Protein AF-A0AAU3SHU8-F1 (afdb_monomer_lite)

Foldseek 3Di:
DPPVQFDKDKDAPADFAKKKKAFPVGDIDIWGQHNRRMTIDPGHHAGWMWIDDPPDIDIDHD

Sequence (62 aa):
MLENGKVHLSGGGFTPGPAYYQGSAGFGGTTEVAENGGFQVLNVAPGQYSVRQGGELTQCSG

Radius of gyration: 11.03 Å; chains: 1; bounding box: 17×29×27 Å

Secondary structure (DSSP, 8-state):
--TTS-EEEEE-SPPSEEEEEEETTS-EEEEEEPTTS-EEEEEEPSSEEEEEETTEEEEEE-

pLDDT: mean 82.33, std 8.33, range [57.91, 92.88]

Structure (mmCIF, N/CA/C/O backbone):
data_AF-A0AAU3SHU8-F1
#
_entry.id   AF-A0AAU3SHU8-F1
#
loop_
_atom_site.group_PDB
_atom_site.id
_atom_site.type_symbol
_atom_site.label_atom_id
_atom_site.label_alt_id
_atom_site.label_comp_id
_atom_site.label_asym_id
_atom_site.label_entity_id
_atom_site.label_seq_id
_atom_site.pdbx_PDB_ins_code
_atom_site.Cartn_x
_atom_site.Cartn_y
_atom_site.Cartn_z
_atom_site.occupancy
_atom_site.B_iso_or_equiv
_atom_site.auth_seq_id
_atom_site.auth_comp_id
_atom_site.auth_asym_id
_atom_site.auth_atom_id
_atom_site.pdbx_PDB_model_num
ATOM 1 N N . MET A 1 1 ? -13.792 11.534 7.949 1.00 58.19 1 MET A N 1
ATOM 2 C CA . MET A 1 1 ? -12.499 12.212 8.182 1.00 58.19 1 MET A CA 1
ATOM 3 C C . MET A 1 1 ? -12.194 12.177 9.664 1.00 58.19 1 MET A C 1
ATOM 5 O O . MET A 1 1 ? -13.113 12.317 10.460 1.00 58.19 1 MET A O 1
ATOM 9 N N . LEU A 1 2 ? -10.934 11.943 10.012 1.00 66.81 2 LEU A N 1
ATOM 10 C CA . LEU A 1 2 ? -10.406 12.060 11.369 1.00 66.81 2 LEU A CA 1
ATOM 11 C C . LEU A 1 2 ? -10.328 13.542 11.772 1.00 66.81 2 LEU A C 1
ATOM 13 O O . LEU A 1 2 ? -10.259 14.410 10.902 1.00 66.81 2 LEU A O 1
ATOM 17 N N . GLU A 1 3 ? -10.278 13.838 13.074 1.00 66.31 3 GLU A N 1
ATOM 18 C CA . GLU A 1 3 ? -10.193 15.216 13.605 1.00 66.31 3 GLU A CA 1
ATOM 19 C C . GLU A 1 3 ? -8.977 16.004 13.085 1.00 66.31 3 GLU A C 1
ATOM 21 O O . GLU A 1 3 ? -9.000 17.228 13.029 1.00 66.31 3 GLU A O 1
ATOM 26 N N . ASN A 1 4 ? -7.929 15.310 12.634 1.00 68.88 4 ASN A N 1
ATOM 27 C CA . ASN A 1 4 ? -6.737 15.899 12.018 1.00 68.88 4 ASN A CA 1
ATOM 28 C C . ASN A 1 4 ? -6.878 16.162 10.501 1.00 68.88 4 ASN A C 1
ATOM 30 O O . ASN A 1 4 ? -5.879 16.439 9.836 1.00 68.88 4 ASN A O 1
ATOM 34 N N . GLY A 1 5 ? -8.082 16.024 9.936 1.00 72.56 5 GLY A N 1
ATOM 35 C CA . GLY A 1 5 ? -8.352 16.213 8.509 1.00 72.56 5 GLY A CA 1
ATOM 36 C C . GLY A 1 5 ? -7.845 15.082 7.611 1.00 72.56 5 GLY A C 1
ATOM 37 O O . GLY A 1 5 ? -7.846 15.233 6.393 1.00 72.56 5 GLY A O 1
ATOM 38 N N . LYS A 1 6 ? -7.404 13.955 8.182 1.00 77.31 6 LYS A N 1
ATOM 39 C CA . LYS A 1 6 ? -6.896 12.790 7.444 1.00 77.31 6 LYS A CA 1
ATOM 40 C C . LYS A 1 6 ? -7.953 11.688 7.324 1.00 77.31 6 LYS A C 1
ATOM 42 O O . LYS A 1 6 ? -8.992 11.722 7.988 1.00 77.31 6 LYS A O 1
ATOM 47 N N . VAL A 1 7 ? -7.698 10.695 6.479 1.00 81.12 7 VAL A N 1
ATOM 48 C CA . VAL A 1 7 ? -8.551 9.507 6.308 1.00 81.12 7 VAL A CA 1
ATOM 49 C C . VAL A 1 7 ? -7.754 8.219 6.512 1.00 81.12 7 VAL A C 1
ATOM 51 O O . VAL A 1 7 ? -6.521 8.231 6.595 1.00 81.12 7 VAL A O 1
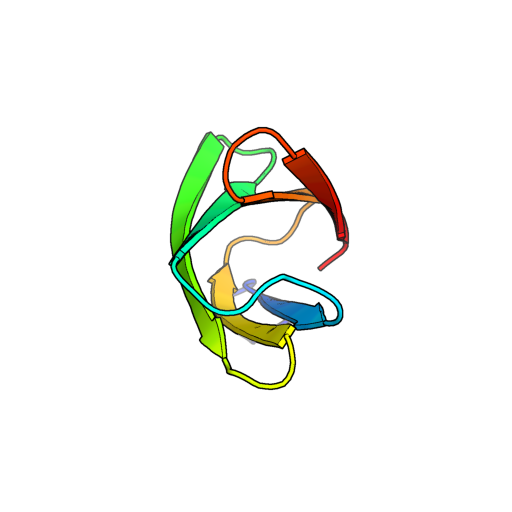ATOM 54 N N . HIS A 1 8 ? -8.475 7.108 6.656 1.00 83.69 8 HIS A N 1
ATOM 55 C CA . HIS A 1 8 ? -7.906 5.766 6.604 1.00 83.69 8 HIS A CA 1
ATOM 56 C C . HIS A 1 8 ? -8.147 5.210 5.206 1.00 83.69 8 HIS A C 1
ATOM 58 O O . HIS A 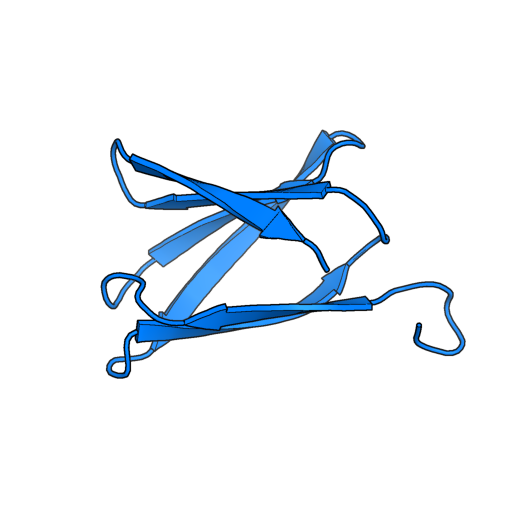1 8 ? -9.294 5.086 4.786 1.00 83.69 8 HIS A O 1
ATOM 64 N N . LEU A 1 9 ? -7.073 4.872 4.503 1.00 79.56 9 LEU A N 1
ATOM 65 C CA . LEU A 1 9 ? -7.158 4.139 3.251 1.00 79.56 9 LEU A CA 1
ATOM 66 C C . LEU A 1 9 ? -7.243 2.656 3.592 1.00 79.56 9 LEU A C 1
ATOM 68 O O . LEU A 1 9 ? -6.387 2.130 4.299 1.00 79.56 9 LEU A O 1
ATOM 72 N N . SER A 1 10 ? -8.248 1.973 3.074 1.00 83.81 10 SER A N 1
ATOM 73 C CA . SER A 1 10 ? -8.340 0.521 3.163 1.00 83.81 10 SER A CA 1
ATOM 74 C C . SER A 1 10 ? -8.851 -0.027 1.849 1.00 83.81 10 SER A C 1
ATOM 76 O O . SER A 1 10 ? -9.728 0.572 1.229 1.00 83.81 10 SER A O 1
ATOM 78 N N . GLY A 1 11 ? -8.314 -1.166 1.440 1.00 82.19 11 GLY A N 1
ATOM 79 C CA . GLY A 1 11 ? -8.721 -1.857 0.226 1.00 82.19 11 GLY A CA 1
ATOM 80 C C . GLY A 1 11 ? -8.679 -3.363 0.430 1.00 82.19 11 GLY A C 1
ATOM 81 O O . GLY A 1 11 ? -8.057 -3.847 1.375 1.00 82.19 11 GLY A O 1
ATOM 82 N N . GLY A 1 12 ? -9.365 -4.086 -0.448 1.00 84.38 12 GLY A N 1
ATOM 83 C CA . GLY A 1 12 ? -9.434 -5.544 -0.460 1.00 84.38 12 GLY A CA 1
ATOM 84 C C . GLY A 1 12 ? -9.404 -6.074 -1.891 1.00 84.38 12 GLY A C 1
ATOM 85 O O . GLY A 1 12 ? -9.726 -5.336 -2.820 1.00 84.38 12 GLY A O 1
ATOM 86 N N . GLY A 1 13 ? -9.024 -7.342 -2.063 1.00 83.50 13 GLY A N 1
ATOM 87 C CA . GLY A 1 13 ? -8.883 -7.974 -3.383 1.00 83.50 13 GLY A CA 1
ATOM 88 C C . GLY A 1 13 ? -7.499 -7.808 -4.016 1.00 83.50 13 GLY A C 1
ATOM 89 O O . GLY A 1 13 ? -7.326 -8.100 -5.195 1.00 83.50 13 GLY A O 1
ATOM 90 N N . PHE A 1 14 ? -6.522 -7.350 -3.236 1.00 86.94 14 PHE A N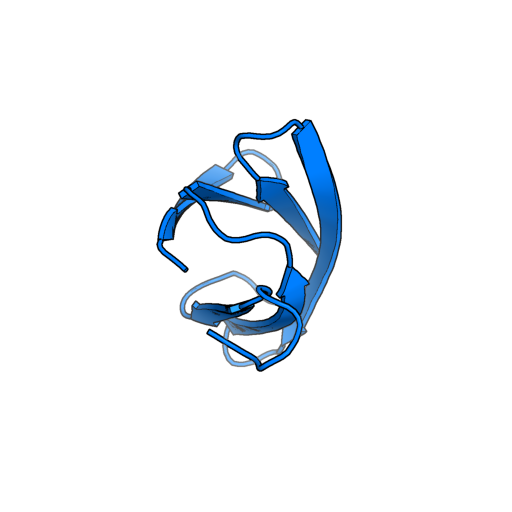 1
ATOM 91 C CA . PHE A 1 14 ? -5.130 -7.213 -3.647 1.00 86.94 14 PHE A CA 1
ATOM 92 C C . PHE A 1 14 ? -4.372 -8.533 -3.471 1.00 86.94 14 PHE A C 1
ATOM 94 O O . PHE A 1 14 ? -4.794 -9.416 -2.723 1.00 86.94 14 PHE A O 1
ATOM 101 N N . THR A 1 15 ? -3.239 -8.675 -4.154 1.00 90.38 15 THR A N 1
ATOM 102 C CA . THR A 1 15 ? -2.373 -9.846 -3.949 1.00 90.38 15 THR A CA 1
ATOM 103 C C . THR A 1 15 ? -1.623 -9.674 -2.625 1.00 90.38 15 THR A C 1
ATOM 105 O O . THR A 1 15 ? -1.166 -8.567 -2.355 1.00 90.38 15 THR A O 1
ATOM 108 N N . PRO A 1 16 ? -1.458 -10.707 -1.783 1.00 92.75 16 PRO A N 1
ATOM 109 C CA . PRO A 1 16 ? -0.642 -10.586 -0.576 1.00 92.75 16 PRO A CA 1
ATOM 110 C C . PRO A 1 16 ? 0.793 -10.137 -0.882 1.00 92.75 16 PRO A C 1
ATOM 112 O O . PRO A 1 16 ? 1.385 -10.573 -1.872 1.00 92.75 16 PRO A O 1
ATOM 115 N N . GLY A 1 17 ? 1.355 -9.283 -0.025 1.00 91.75 17 GLY A N 1
ATOM 116 C CA . GLY A 1 17 ? 2.718 -8.768 -0.156 1.00 91.75 17 GLY A CA 1
ATOM 117 C C . GLY A 1 17 ? 2.813 -7.241 -0.271 1.00 91.75 17 GLY A C 1
ATOM 118 O O . GLY A 1 17 ? 1.827 -6.525 -0.061 1.00 91.75 17 GLY A O 1
ATOM 119 N N . PRO A 1 18 ? 3.993 -6.710 -0.636 1.00 91.56 18 PRO A N 1
ATOM 120 C CA . PRO A 1 18 ? 4.231 -5.275 -0.648 1.00 91.56 18 PRO A CA 1
ATOM 121 C C . PRO A 1 18 ? 3.437 -4.576 -1.756 1.00 91.56 18 PRO A C 1
ATOM 123 O O . PRO A 1 18 ? 3.384 -5.020 -2.907 1.00 91.56 18 PRO A O 1
ATOM 126 N N . ALA A 1 19 ? 2.864 -3.429 -1.415 1.00 90.75 19 ALA A N 1
ATOM 127 C CA . ALA A 1 19 ? 2.178 -2.527 -2.327 1.00 90.75 19 ALA A CA 1
ATOM 128 C C . ALA A 1 19 ? 2.661 -1.090 -2.124 1.00 90.75 1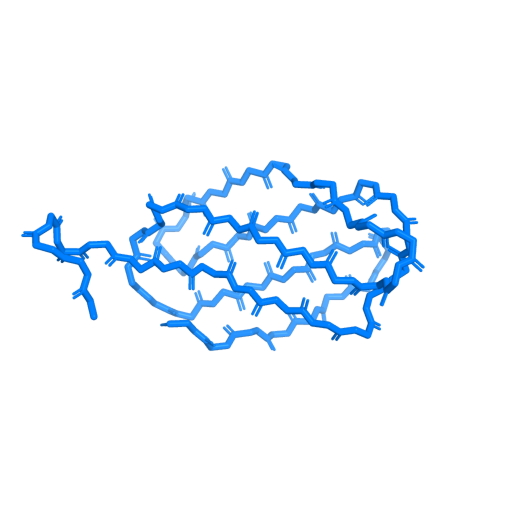9 ALA A C 1
ATOM 130 O O . ALA A 1 19 ? 3.078 -0.699 -1.033 1.00 90.75 19 ALA A O 1
ATOM 131 N N . TYR A 1 20 ? 2.581 -0.280 -3.175 1.00 90.94 20 TYR A N 1
ATOM 132 C CA . TYR A 1 20 ? 2.841 1.154 -3.097 1.00 90.94 20 TYR A CA 1
ATOM 133 C C . TYR A 1 20 ? 1.536 1.919 -3.287 1.00 90.94 20 TYR A C 1
ATOM 135 O O . TYR A 1 20 ? 0.857 1.723 -4.291 1.00 90.94 20 TYR A O 1
ATOM 143 N N . TYR A 1 21 ? 1.181 2.793 -2.351 1.00 88.06 21 TYR A N 1
ATOM 144 C CA . TYR A 1 21 ? 0.036 3.686 -2.499 1.00 88.06 21 TYR A CA 1
ATOM 145 C C . TYR A 1 21 ? 0.510 5.101 -2.829 1.00 88.06 21 TYR A C 1
ATOM 147 O O . TYR A 1 21 ? 1.502 5.580 -2.281 1.00 88.06 21 TYR A O 1
ATOM 155 N N . GLN A 1 22 ? -0.221 5.783 -3.703 1.00 87.50 22 GLN A N 1
ATOM 156 C CA . GLN A 1 22 ? 0.045 7.158 -4.109 1.00 87.50 22 GLN A CA 1
ATOM 157 C C . GLN A 1 22 ? -1.254 7.960 -4.099 1.00 87.50 22 GLN A C 1
ATOM 159 O O . GLN A 1 22 ? -2.258 7.522 -4.652 1.00 87.50 22 GLN A O 1
ATOM 164 N N . GLY A 1 23 ? -1.237 9.128 -3.466 1.00 83.38 23 GLY A N 1
ATOM 165 C CA . GLY A 1 23 ? -2.326 10.096 -3.498 1.00 83.38 23 GLY A CA 1
ATOM 166 C C . GLY A 1 23 ? -2.127 11.159 -4.575 1.00 83.38 23 GLY A C 1
ATOM 167 O O . GLY A 1 23 ? -1.004 11.459 -4.987 1.00 83.38 23 GLY A O 1
ATOM 168 N N . SER A 1 24 ? -3.225 11.787 -4.991 1.00 73.62 24 SER A N 1
ATOM 169 C CA . SER A 1 24 ? -3.246 12.837 -6.021 1.00 73.62 24 SER A CA 1
ATOM 170 C C . SER A 1 24 ? -2.378 14.065 -5.709 1.00 73.62 24 SER A C 1
ATOM 172 O O . SER A 1 24 ? -1.909 14.728 -6.629 1.00 73.62 24 SER A O 1
ATOM 174 N N . ALA A 1 25 ? -2.110 14.354 -4.432 1.00 72.00 25 ALA A N 1
ATOM 175 C CA . ALA A 1 25 ? -1.239 15.456 -4.010 1.00 72.00 25 ALA A CA 1
ATOM 176 C C . ALA A 1 25 ? 0.264 15.091 -3.984 1.00 72.00 25 ALA A C 1
ATOM 178 O O . ALA A 1 25 ? 1.064 15.811 -3.393 1.00 72.00 25 ALA A O 1
ATOM 179 N N . GLY A 1 26 ? 0.659 13.967 -4.595 1.00 71.44 26 GLY A N 1
ATOM 180 C CA . GLY A 1 26 ? 2.063 13.562 -4.734 1.00 71.44 26 GLY A CA 1
ATOM 181 C C . GLY A 1 26 ? 2.673 12.897 -3.496 1.00 71.44 26 GLY A C 1
ATOM 182 O O . GLY A 1 26 ? 3.860 12.583 -3.501 1.00 71.44 26 GLY A O 1
ATOM 183 N N . PHE A 1 27 ? 1.883 12.646 -2.450 1.00 76.50 27 PHE A N 1
ATOM 184 C CA . PHE A 1 27 ? 2.311 11.828 -1.315 1.00 76.50 27 PHE A CA 1
ATOM 185 C C . PHE A 1 27 ? 2.086 10.341 -1.614 1.00 76.50 27 PHE A C 1
ATOM 187 O O . PHE A 1 27 ? 1.179 9.972 -2.358 1.00 76.50 27 PHE A O 1
ATOM 194 N N . GLY A 1 28 ? 2.892 9.473 -1.015 1.00 82.31 28 GLY A N 1
ATOM 195 C CA . GLY A 1 28 ? 2.777 8.032 -1.192 1.00 82.31 28 GLY A CA 1
ATOM 196 C C . GLY A 1 28 ? 3.726 7.277 -0.276 1.00 82.31 28 GLY A C 1
ATOM 197 O O . GLY A 1 28 ? 4.628 7.867 0.321 1.00 82.31 28 GLY A O 1
ATOM 198 N N . GLY A 1 29 ? 3.514 5.976 -0.154 1.00 87.12 29 GLY A N 1
ATOM 199 C CA . GLY A 1 29 ? 4.304 5.117 0.715 1.00 87.12 29 GLY A CA 1
ATOM 200 C C . GLY A 1 29 ? 4.107 3.648 0.389 1.00 87.12 29 GLY A C 1
ATOM 201 O O . GLY A 1 29 ? 3.285 3.280 -0.450 1.00 87.12 29 GLY A O 1
ATOM 202 N N . THR A 1 30 ? 4.877 2.798 1.055 1.00 89.00 30 THR A N 1
ATOM 203 C CA . THR A 1 30 ? 4.682 1.353 0.991 1.00 89.00 30 THR A CA 1
ATOM 204 C C . THR A 1 30 ? 3.698 0.902 2.065 1.00 89.00 30 THR A C 1
ATOM 206 O O . THR A 1 30 ? 3.616 1.478 3.151 1.00 89.00 30 THR A O 1
ATOM 209 N N . THR A 1 31 ? 2.923 -0.125 1.748 1.00 89.19 31 THR A N 1
ATOM 210 C CA . THR A 1 31 ? 2.061 -0.842 2.685 1.00 89.19 31 THR A CA 1
ATOM 211 C C . THR A 1 31 ? 2.184 -2.336 2.420 1.00 89.19 31 THR A C 1
ATOM 213 O O . THR A 1 31 ? 2.574 -2.738 1.324 1.00 89.19 31 THR A O 1
ATOM 216 N N . GLU A 1 32 ? 1.874 -3.144 3.425 1.00 92.19 32 GLU A N 1
ATOM 217 C CA . GLU A 1 32 ? 1.843 -4.597 3.299 1.00 92.19 32 GLU A CA 1
ATOM 218 C C . GLU A 1 32 ? 0.386 -5.037 3.144 1.00 92.19 32 GLU A C 1
ATOM 220 O O . GLU A 1 32 ? -0.461 -4.708 3.980 1.00 92.19 32 GLU A O 1
ATOM 225 N N . VAL A 1 33 ? 0.089 -5.761 2.067 1.00 91.31 33 VAL A N 1
ATOM 226 C CA . VAL A 1 33 ? -1.208 -6.405 1.859 1.00 91.31 33 VAL A CA 1
ATOM 227 C C . VAL A 1 33 ? -1.183 -7.750 2.576 1.00 91.31 33 VAL A C 1
ATOM 229 O O . VAL A 1 33 ? -0.342 -8.602 2.291 1.00 91.31 33 VAL A O 1
ATOM 232 N N . ALA A 1 34 ? -2.110 -7.941 3.510 1.00 91.81 34 ALA A N 1
ATOM 233 C CA . ALA A 1 34 ? -2.241 -9.172 4.274 1.00 91.81 34 ALA A CA 1
ATOM 234 C C . ALA A 1 34 ? -2.677 -10.356 3.390 1.00 91.81 34 ALA A C 1
ATOM 236 O O . ALA A 1 34 ? -3.155 -10.183 2.270 1.00 91.81 34 ALA A O 1
ATOM 237 N N . GLU A 1 35 ? -2.569 -11.582 3.915 1.00 92.88 35 GLU A N 1
ATOM 238 C CA . GLU A 1 35 ? -2.930 -12.813 3.186 1.00 92.88 35 GLU A CA 1
ATOM 239 C C . GLU A 1 35 ? -4.387 -12.850 2.705 1.00 92.88 35 GLU A C 1
ATOM 241 O O . GLU A 1 35 ? -4.699 -13.497 1.710 1.00 92.88 35 GLU A O 1
ATOM 246 N N . ASN A 1 36 ? -5.282 -12.121 3.373 1.00 90.75 36 ASN A N 1
ATOM 247 C CA . ASN A 1 36 ? -6.676 -11.974 2.953 1.00 90.75 36 ASN A CA 1
ATOM 248 C C . ASN A 1 36 ? -6.868 -10.975 1.792 1.00 90.75 36 ASN A C 1
ATOM 250 O O . ASN A 1 36 ? -8.005 -10.644 1.454 1.00 90.75 36 ASN A O 1
ATOM 254 N N . GLY A 1 37 ? -5.780 -10.454 1.220 1.00 88.50 37 GLY A N 1
ATOM 255 C CA . GLY A 1 37 ? -5.791 -9.444 0.165 1.00 88.50 37 GLY A CA 1
ATOM 256 C C . GLY A 1 37 ? -6.226 -8.058 0.639 1.00 88.50 37 GLY A C 1
ATOM 257 O O . GLY A 1 37 ? -6.557 -7.203 -0.185 1.00 88.50 37 GLY A O 1
ATOM 258 N N . GLY A 1 38 ? -6.286 -7.847 1.955 1.00 89.62 38 GLY A N 1
ATOM 259 C CA . GLY A 1 38 ? -6.663 -6.592 2.586 1.00 89.62 38 GLY A CA 1
ATOM 260 C C . GLY A 1 38 ? -5.451 -5.777 3.018 1.00 89.62 38 GLY A C 1
ATOM 261 O O . GLY A 1 38 ? -4.428 -6.325 3.419 1.00 89.62 38 GLY A O 1
ATOM 262 N N . PHE A 1 39 ? -5.575 -4.454 2.996 1.00 89.75 39 PHE A N 1
ATOM 263 C CA . PHE A 1 39 ? -4.585 -3.562 3.597 1.00 89.75 39 PHE A CA 1
ATOM 264 C C . PHE A 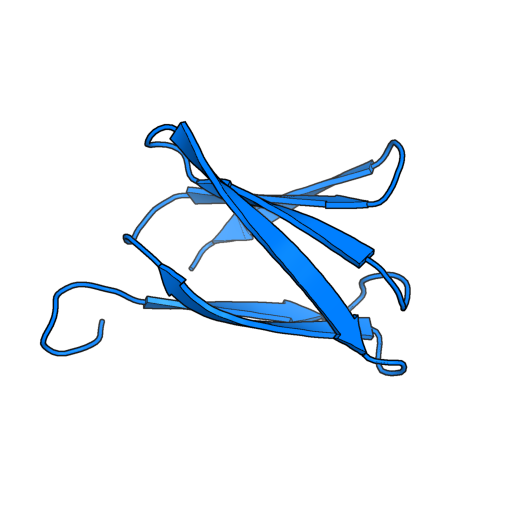1 39 ? -5.264 -2.371 4.274 1.00 89.75 39 PHE A C 1
ATOM 266 O O . PHE A 1 39 ? -6.400 -2.010 3.951 1.00 89.75 39 PHE A O 1
ATOM 273 N N . GLN A 1 40 ? -4.542 -1.739 5.199 1.00 88.12 40 GLN A N 1
ATOM 274 C CA . GLN A 1 40 ? -4.969 -0.503 5.838 1.00 88.12 40 GLN A CA 1
ATOM 275 C C . GLN A 1 40 ? -3.783 0.448 6.002 1.00 88.12 40 GLN A C 1
ATOM 277 O O . GLN A 1 40 ? -2.736 0.081 6.531 1.00 88.12 40 GLN A O 1
ATOM 282 N N . VAL A 1 41 ? -3.970 1.696 5.585 1.00 84.88 41 VAL A N 1
ATOM 283 C CA . VAL A 1 41 ? -3.041 2.800 5.811 1.00 84.88 41 VAL A CA 1
ATOM 284 C C . VAL A 1 41 ? -3.770 3.882 6.585 1.00 84.88 41 VAL A C 1
ATOM 286 O O . VAL A 1 41 ? -4.827 4.369 6.181 1.00 84.88 41 VAL A O 1
ATOM 289 N N . LEU A 1 42 ? -3.197 4.268 7.717 1.00 83.94 42 LEU A N 1
ATOM 290 C CA . LEU A 1 42 ? -3.777 5.276 8.590 1.00 83.94 42 LEU A CA 1
ATOM 291 C C . LEU A 1 42 ? -3.207 6.658 8.264 1.00 83.94 42 LEU A C 1
ATOM 293 O O . LEU A 1 42 ? -2.063 6.784 7.833 1.00 83.94 42 LEU A O 1
ATOM 297 N N . ASN A 1 43 ? -3.975 7.704 8.569 1.00 79.69 43 ASN A N 1
ATOM 298 C CA . ASN A 1 43 ? -3.506 9.088 8.544 1.00 79.69 43 ASN A CA 1
ATOM 299 C C . ASN A 1 43 ? -2.971 9.560 7.176 1.00 79.69 43 ASN A C 1
ATOM 301 O O . ASN A 1 43 ? -1.935 10.235 7.110 1.00 79.69 43 ASN A O 1
ATOM 305 N N . VAL A 1 44 ? -3.706 9.275 6.102 1.00 78.62 44 VAL A N 1
ATOM 306 C CA . VAL A 1 44 ? -3.413 9.807 4.762 1.00 78.62 44 VAL A CA 1
ATOM 307 C C . VAL A 1 44 ? -4.222 11.075 4.474 1.00 78.62 44 VAL A C 1
ATOM 309 O O . VAL A 1 44 ? -5.335 11.240 4.971 1.00 78.62 44 VAL A O 1
ATOM 312 N N . ALA A 1 45 ? -3.656 12.003 3.700 1.00 77.31 45 ALA A N 1
ATOM 313 C CA . ALA A 1 45 ? -4.360 13.225 3.303 1.00 77.31 45 ALA A CA 1
ATOM 314 C C . ALA A 1 45 ? -5.503 12.871 2.341 1.00 77.31 45 ALA A C 1
ATOM 316 O O . ALA A 1 45 ? -5.222 12.144 1.395 1.00 77.31 45 ALA A O 1
ATOM 317 N N . PRO A 1 46 ? -6.743 13.343 2.546 1.00 75.00 46 PRO A N 1
ATOM 318 C CA . PRO A 1 46 ? -7.913 12.938 1.765 1.00 75.00 46 PRO A CA 1
ATOM 319 C C . PRO A 1 46 ? -7.741 13.216 0.269 1.00 75.00 46 PRO A C 1
ATOM 321 O O . PRO A 1 46 ? -7.177 14.243 -0.112 1.00 75.00 46 PRO A O 1
ATOM 324 N N . GLY A 1 47 ? -8.244 12.322 -0.582 1.00 75.75 47 GLY A N 1
ATOM 325 C CA . GLY A 1 47 ? -8.145 12.484 -2.029 1.00 75.75 47 GLY A CA 1
ATOM 326 C C . GLY A 1 47 ? -8.410 11.205 -2.816 1.00 75.75 47 GLY A C 1
ATOM 327 O O . GLY A 1 47 ? -8.870 10.200 -2.287 1.00 75.75 47 GLY A O 1
ATOM 328 N N . GLN A 1 48 ? -8.111 11.250 -4.113 1.00 80.19 48 GLN A N 1
ATOM 329 C CA . GLN A 1 48 ? -8.032 10.040 -4.927 1.00 80.19 48 GLN A CA 1
ATOM 330 C C . GLN A 1 48 ? -6.681 9.371 -4.699 1.00 80.19 48 GLN A C 1
ATOM 332 O O . GLN A 1 48 ? -5.645 10.045 -4.674 1.00 80.19 48 GLN A O 1
ATOM 337 N N . TYR A 1 49 ? -6.701 8.049 -4.578 1.00 83.69 49 TYR A N 1
ATOM 338 C CA . TYR A 1 49 ? -5.508 7.243 -4.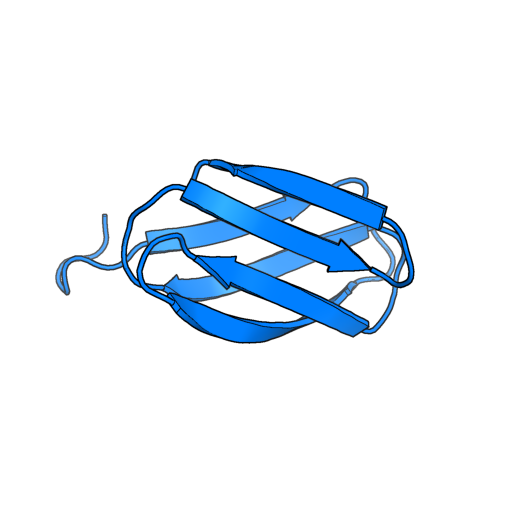394 1.00 83.69 49 TYR A CA 1
ATOM 339 C C . TYR A 1 49 ? -5.379 6.221 -5.507 1.00 83.69 49 TYR A C 1
ATOM 341 O O . TYR A 1 49 ? -6.342 5.835 -6.168 1.00 83.69 49 TYR A O 1
ATOM 349 N N . SER A 1 50 ? -4.165 5.748 -5.709 1.00 87.50 50 SER A N 1
ATOM 350 C CA . SER A 1 50 ? -3.896 4.571 -6.514 1.00 87.50 50 SER A CA 1
ATOM 351 C C . SER A 1 50 ? -2.983 3.638 -5.742 1.00 87.50 50 SER A C 1
ATOM 353 O O . SER A 1 50 ? -2.044 4.083 -5.084 1.00 87.50 50 SER A O 1
ATOM 355 N N . VAL A 1 51 ? -3.279 2.348 -5.809 1.00 88.25 51 VAL A N 1
ATOM 356 C CA . VAL A 1 51 ? -2.472 1.280 -5.226 1.00 88.25 51 VAL A CA 1
ATOM 357 C C . VAL A 1 51 ? -1.816 0.534 -6.371 1.00 88.25 51 VAL A C 1
ATOM 359 O O . VAL A 1 51 ? -2.483 0.111 -7.314 1.00 88.25 51 VAL A O 1
ATOM 362 N N . ARG A 1 52 ? -0.497 0.397 -6.298 1.00 88.56 52 ARG A N 1
ATOM 363 C CA . ARG A 1 52 ? 0.313 -0.313 -7.273 1.00 88.56 52 ARG A CA 1
ATOM 364 C C . ARG A 1 52 ? 0.897 -1.569 -6.650 1.00 88.56 52 ARG A C 1
ATOM 366 O O . ARG A 1 52 ? 1.598 -1.492 -5.640 1.00 88.56 52 ARG A O 1
ATOM 373 N N . GLN A 1 53 ? 0.671 -2.698 -7.307 1.00 87.25 53 GLN A N 1
ATOM 374 C CA . GLN A 1 53 ? 1.353 -3.956 -7.023 1.00 87.25 53 GLN A CA 1
ATOM 375 C C . GLN A 1 53 ? 1.964 -4.491 -8.310 1.00 87.25 53 GLN A C 1
ATOM 377 O O . GLN A 1 53 ? 1.271 -4.771 -9.285 1.00 87.25 53 GLN A O 1
ATOM 382 N N . GLY A 1 54 ? 3.296 -4.565 -8.342 1.00 82.19 54 GLY A N 1
ATOM 383 C CA . GLY A 1 54 ? 4.025 -4.898 -9.563 1.00 82.19 54 GLY A CA 1
ATOM 384 C C . GLY A 1 54 ? 3.688 -3.948 -10.725 1.00 82.19 54 GLY A C 1
ATOM 385 O O . GLY A 1 54 ? 3.946 -2.739 -10.665 1.00 82.19 54 GLY A O 1
ATOM 386 N N . GLY A 1 55 ? 3.143 -4.511 -11.807 1.00 80.94 55 GLY A N 1
ATOM 387 C CA . GLY A 1 55 ? 2.740 -3.782 -13.014 1.00 80.94 55 GLY A CA 1
ATOM 388 C C . GLY A 1 55 ? 1.315 -3.218 -12.991 1.00 80.94 55 GLY A C 1
ATOM 389 O O . GLY A 1 55 ? 0.980 -2.436 -13.876 1.00 80.94 55 GLY A O 1
ATOM 390 N N . GLU A 1 56 ? 0.494 -3.585 -12.006 1.00 84.50 56 GLU A N 1
ATOM 391 C CA . GLU A 1 56 ? -0.929 -3.246 -11.971 1.00 84.50 56 GLU A CA 1
ATOM 392 C C . GLU A 1 56 ? -1.195 -2.015 -11.099 1.00 84.50 56 GLU A C 1
ATOM 394 O O . GLU A 1 56 ? -0.613 -1.866 -10.022 1.00 84.50 56 GLU A O 1
ATOM 399 N N . LEU A 1 57 ? -2.070 -1.126 -11.578 1.00 84.81 57 LEU A N 1
ATOM 400 C CA . LEU A 1 57 ? -2.482 0.098 -10.895 1.00 84.81 57 LEU A CA 1
ATOM 401 C C . LEU A 1 57 ? -3.996 0.061 -10.673 1.00 84.81 57 LEU A C 1
ATOM 403 O O . LEU A 1 57 ? -4.765 0.070 -11.630 1.00 84.81 57 LEU A O 1
ATOM 407 N N . THR A 1 58 ? -4.419 0.069 -9.414 1.00 84.69 58 THR A N 1
ATOM 408 C CA . THR A 1 58 ? -5.833 0.117 -9.022 1.00 84.69 58 THR A CA 1
ATOM 409 C C . THR A 1 58 ? -6.161 1.489 -8.449 1.00 84.69 58 THR A C 1
ATOM 411 O O . THR A 1 58 ? -5.469 1.953 -7.544 1.00 84.69 58 THR A O 1
ATOM 414 N N . GLN A 1 59 ? -7.210 2.146 -8.949 1.00 81.19 59 GLN A N 1
ATOM 415 C CA . GLN A 1 59 ? -7.699 3.395 -8.359 1.00 81.19 59 GLN A CA 1
ATOM 416 C C . GLN A 1 59 ? -8.588 3.109 -7.148 1.00 81.19 59 GLN A C 1
ATOM 418 O O . GLN A 1 59 ? -9.522 2.315 -7.225 1.00 81.19 59 GLN A O 1
ATOM 423 N N . CYS A 1 60 ? -8.312 3.800 -6.046 1.00 72.88 60 CYS A N 1
ATOM 424 C CA . CYS A 1 60 ? -9.046 3.692 -4.793 1.00 72.88 60 CYS A CA 1
ATOM 425 C C . CYS A 1 60 ? -9.570 5.074 -4.385 1.00 72.88 60 CYS A C 1
ATOM 427 O O . CYS A 1 60 ? -8.853 6.075 -4.455 1.00 72.88 60 CYS A O 1
ATOM 429 N N . SER A 1 61 ? -10.812 5.134 -3.917 1.00 66.12 61 SER A N 1
ATOM 430 C CA . SER A 1 61 ? -11.378 6.317 -3.261 1.00 66.12 61 SER A CA 1
ATOM 431 C C . SER A 1 61 ? -11.342 6.125 -1.745 1.00 66.12 61 SER A C 1
ATOM 433 O O . SER A 1 61 ? -11.797 5.083 -1.270 1.00 66.12 61 SER A O 1
ATOM 435 N N . GLY A 1 62 ? -10.817 7.106 -1.005 1.00 57.91 62 GLY A N 1
ATOM 436 C CA . GLY A 1 62 ? -10.741 7.110 0.462 1.00 57.91 62 GLY A CA 1
ATOM 437 C C . GLY A 1 62 ? -11.184 8.433 1.067 1.00 57.91 62 GLY A C 1
ATOM 438 O O . GLY A 1 62 ? -11.071 9.464 0.367 1.00 57.91 62 GLY A O 1
#